Protein AF-A0A7S1E0J6-F1 (afdb_monomer_lite)

Radius of gyration: 17.07 Å; chains: 1; bounding box: 38×32×56 Å

Secondary structure (DSSP, 8-state):
---------TTTT---EEEEEEEEEEPTTSPEEEEEEEEEEEE-SSS---S--TT-----------------SSHHHHHHHHHHHHHHHHHHHTSTTGGGGGG-HHHH-TTSPP--SS-S-S--

Organism: NCBI:txid33649

Sequence (124 aa):
IEDSLNDEKKGRNVVHKAVVNVGYSPTFEGKENKEKIVEAHLIVENGDIEGDFYGETMRLALCGFLRPEKRFPSFPDLIAAITNDVANAKKFLDSVPYSNFSKDDFLQNPTEQWVGSSGGDDGA

Foldseek 3Di:
DPDDPDPPQPPPLADFQWDKDWAWPQDPPRDTHPDIDIDIDTDDDDDDGHDDQPLHDDDDDPQDDDDDDDDDPDPVRVVVVVVVSVVVSVVVCVDPPNVCVSVDCSSNPPPPDDPDPDDGPPDD

Structure (mmCIF, N/CA/C/O backbone):
data_AF-A0A7S1E0J6-F1
#
_entry.id   AF-A0A7S1E0J6-F1
#
loop_
_atom_site.group_PDB
_atom_site.id
_atom_site.type_symbol
_atom_site.label_atom_id
_atom_site.label_alt_id
_atom_site.label_comp_id
_atom_site.label_asym_id
_atom_site.label_entity_id
_atom_site.label_seq_id
_atom_site.pdbx_PDB_ins_code
_atom_site.Cartn_x
_atom_site.Cartn_y
_atom_site.Cartn_z
_atom_site.occupancy
_atom_site.B_iso_or_equiv
_atom_site.auth_seq_id
_atom_site.auth_comp_id
_atom_site.auth_asym_id
_atom_site.auth_atom_id
_atom_site.pdbx_PDB_model_num
ATOM 1 N N . ILE A 1 1 ? -1.400 14.446 -34.541 1.00 44.44 1 ILE A N 1
ATOM 2 C CA . ILE A 1 1 ? -0.226 15.008 -33.841 1.00 44.44 1 ILE A CA 1
ATOM 3 C C . ILE A 1 1 ? 0.013 14.047 -32.696 1.00 44.44 1 ILE A C 1
ATOM 5 O O . ILE A 1 1 ? -0.565 14.197 -31.631 1.00 44.44 1 ILE A O 1
ATOM 9 N N . GLU A 1 2 ? 0.666 12.938 -33.033 1.00 40.34 2 GLU A N 1
ATOM 10 C CA . GLU A 1 2 ? 1.151 11.946 -32.079 1.00 40.34 2 GLU A CA 1
ATOM 11 C C . GLU A 1 2 ? 2.447 12.523 -31.526 1.00 40.34 2 GLU A C 1
ATOM 13 O O . GLU A 1 2 ? 3.452 12.521 -32.228 1.00 40.34 2 GLU A O 1
ATOM 18 N N . ASP A 1 3 ? 2.387 13.132 -30.346 1.00 43.31 3 ASP A N 1
ATOM 19 C CA . ASP A 1 3 ? 3.586 13.578 -29.639 1.00 43.31 3 ASP A CA 1
ATOM 20 C C . ASP A 1 3 ? 3.245 13.812 -28.160 1.00 43.31 3 ASP A C 1
ATOM 22 O O . ASP A 1 3 ? 2.893 14.914 -27.749 1.00 43.31 3 ASP A O 1
ATOM 26 N N . SER A 1 4 ? 3.259 12.740 -27.363 1.00 41.34 4 SER A N 1
ATOM 27 C CA . SER A 1 4 ? 3.393 12.835 -25.897 1.00 41.34 4 SER A CA 1
ATOM 28 C C . SER A 1 4 ? 3.806 11.498 -25.260 1.00 41.34 4 SER A C 1
ATOM 30 O O . SER A 1 4 ? 3.405 11.189 -24.137 1.00 41.34 4 SER A O 1
ATOM 32 N N . LEU A 1 5 ? 4.544 10.654 -25.989 1.00 46.22 5 LEU A N 1
ATOM 33 C CA . LEU A 1 5 ? 5.038 9.388 -25.449 1.00 46.22 5 LEU A CA 1
ATOM 34 C C . LEU A 1 5 ? 6.300 9.668 -24.624 1.00 46.22 5 LEU A C 1
ATOM 36 O O . LEU A 1 5 ? 7.294 10.151 -25.158 1.00 46.22 5 LEU A O 1
ATOM 40 N N . ASN A 1 6 ? 6.221 9.317 -23.340 1.00 50.03 6 ASN A N 1
ATOM 41 C CA . ASN A 1 6 ? 7.286 9.289 -22.336 1.00 50.03 6 ASN A CA 1
ATOM 42 C C . ASN A 1 6 ? 7.765 10.636 -21.773 1.00 50.03 6 ASN A C 1
ATOM 44 O O . ASN A 1 6 ? 8.935 10.993 -21.878 1.00 50.03 6 ASN A O 1
ATOM 48 N N . ASP A 1 7 ? 6.894 11.291 -21.004 1.00 52.88 7 ASP A N 1
ATOM 49 C CA . ASP A 1 7 ? 7.367 11.891 -19.752 1.00 52.88 7 ASP A CA 1
ATOM 50 C C . ASP A 1 7 ? 7.556 10.728 -18.758 1.00 52.88 7 ASP A C 1
ATOM 52 O O . ASP A 1 7 ? 6.607 10.281 -18.107 1.00 52.88 7 ASP A O 1
ATOM 56 N N . GLU A 1 8 ? 8.752 10.127 -18.725 1.00 70.44 8 GLU A N 1
ATOM 57 C CA . GLU A 1 8 ? 9.093 9.060 -17.770 1.00 70.44 8 GLU A CA 1
ATOM 58 C C . GLU A 1 8 ? 9.211 9.648 -16.358 1.00 70.44 8 GLU A C 1
ATOM 60 O O . GLU A 1 8 ? 10.302 9.792 -15.805 1.00 70.44 8 GLU A O 1
ATOM 65 N N . LYS A 1 9 ? 8.066 9.997 -15.760 1.00 83.44 9 LYS A N 1
ATOM 66 C CA . LYS A 1 9 ? 8.002 10.423 -14.363 1.00 83.44 9 LYS A CA 1
ATOM 67 C C . LYS A 1 9 ? 8.563 9.317 -13.484 1.00 83.44 9 LYS A C 1
ATOM 69 O O . LYS A 1 9 ? 8.095 8.169 -13.519 1.00 83.44 9 LYS A O 1
ATOM 74 N N . LYS A 1 10 ? 9.546 9.658 -12.654 1.00 87.81 10 LYS A N 1
ATOM 75 C CA . LYS A 1 10 ? 10.238 8.673 -11.817 1.00 87.81 10 LYS A CA 1
ATOM 76 C C . LYS A 1 10 ? 9.242 7.899 -10.944 1.00 87.81 10 LYS A C 1
ATOM 78 O O . LYS A 1 10 ? 8.396 8.473 -10.257 1.00 87.81 10 LYS A O 1
ATOM 83 N N . GLY A 1 11 ? 9.364 6.573 -10.958 1.00 87.69 11 GLY A N 1
ATOM 84 C CA . GLY A 1 11 ? 8.564 5.673 -10.126 1.00 87.69 11 GLY A CA 1
ATOM 85 C C . GLY A 1 11 ? 7.187 5.299 -10.689 1.00 87.69 11 GLY A C 1
ATOM 86 O O . GLY A 1 11 ? 6.492 4.524 -10.030 1.00 87.69 11 GLY A O 1
ATOM 87 N N . ARG A 1 12 ? 6.796 5.785 -11.879 1.00 88.56 12 ARG A N 1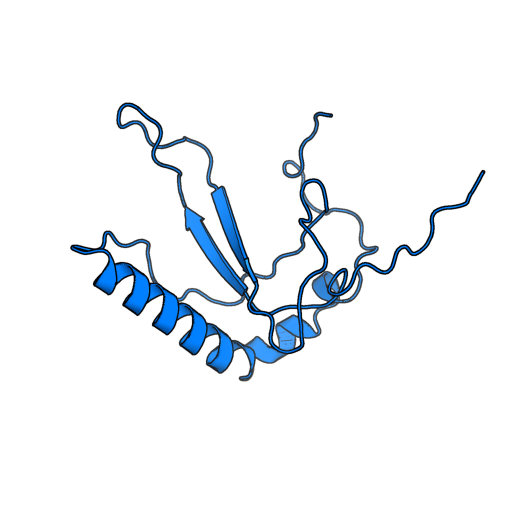
ATOM 88 C CA . ARG A 1 12 ? 5.599 5.314 -12.606 1.00 88.56 12 ARG A CA 1
ATOM 89 C C . ARG A 1 12 ? 5.857 3.996 -13.327 1.00 88.56 12 ARG A C 1
ATOM 91 O O . ARG A 1 12 ? 6.978 3.738 -13.746 1.00 88.56 12 ARG A O 1
ATOM 98 N N . ASN A 1 13 ? 4.813 3.175 -13.474 1.00 88.06 13 ASN A N 1
ATOM 99 C CA . ASN A 1 13 ? 4.880 1.851 -14.114 1.00 88.06 13 ASN A CA 1
ATOM 100 C C . ASN A 1 13 ? 5.977 0.930 -13.538 1.00 88.06 13 ASN A C 1
ATOM 102 O O . ASN A 1 13 ? 6.481 0.042 -14.218 1.00 88.06 13 ASN A O 1
ATOM 106 N N . VAL A 1 14 ? 6.336 1.140 -12.269 1.00 89.75 14 VAL A N 1
ATOM 107 C CA . VAL A 1 14 ? 7.228 0.278 -11.492 1.00 89.75 14 VAL A CA 1
ATOM 108 C C . VAL A 1 14 ? 6.398 -0.388 -10.404 1.00 89.75 14 VAL A C 1
ATOM 110 O O . VAL A 1 14 ? 5.571 0.259 -9.760 1.00 89.75 14 VAL A O 1
ATOM 113 N N . VAL A 1 15 ? 6.618 -1.683 -10.182 1.00 92.38 15 VAL A N 1
ATOM 114 C CA . VAL A 1 15 ? 5.940 -2.415 -9.110 1.00 92.38 15 VAL A CA 1
ATOM 115 C C . VAL A 1 15 ? 6.526 -2.007 -7.759 1.00 92.38 15 VAL A C 1
ATOM 117 O O . VAL A 1 15 ? 7.705 -2.232 -7.489 1.00 92.38 15 VAL A O 1
ATOM 120 N N . HIS A 1 16 ? 5.679 -1.450 -6.894 1.00 94.50 16 HIS A N 1
ATOM 121 C CA . HIS A 1 16 ? 6.018 -1.110 -5.512 1.00 94.50 16 HIS A CA 1
ATOM 122 C C . HIS A 1 16 ? 5.284 -2.032 -4.541 1.00 94.50 16 HIS A C 1
ATOM 124 O O . HIS A 1 16 ? 4.149 -2.444 -4.784 1.00 94.50 16 HIS A O 1
ATOM 130 N N . LYS A 1 17 ? 5.911 -2.324 -3.399 1.00 96.19 17 LYS A N 1
ATOM 131 C CA . LYS A 1 17 ? 5.205 -2.926 -2.261 1.00 96.19 17 LYS A CA 1
ATOM 132 C C . LYS A 1 17 ? 4.237 -1.890 -1.687 1.00 96.19 17 LYS A C 1
ATOM 134 O O . LYS A 1 17 ? 4.515 -0.695 -1.736 1.00 96.19 17 LYS A O 1
ATOM 139 N N . ALA A 1 18 ? 3.136 -2.331 -1.094 1.00 96.69 18 ALA A N 1
ATOM 140 C CA . ALA A 1 18 ? 2.179 -1.431 -0.461 1.00 96.69 18 ALA A CA 1
ATOM 141 C C . ALA A 1 18 ? 1.529 -2.076 0.762 1.00 96.69 18 ALA A C 1
ATOM 143 O O . ALA A 1 18 ? 1.409 -3.300 0.846 1.00 96.69 18 ALA A O 1
ATOM 144 N N . VAL A 1 19 ? 1.068 -1.236 1.686 1.00 97.50 19 VAL A N 1
ATOM 145 C CA . VAL A 1 19 ? -0.003 -1.598 2.622 1.00 97.50 19 VAL A CA 1
ATOM 146 C C . VAL A 1 19 ? -1.279 -0.906 2.172 1.00 97.50 19 VAL A C 1
ATOM 148 O O . VAL A 1 19 ? -1.235 0.238 1.724 1.00 97.50 19 VAL A O 1
ATOM 151 N N . VAL A 1 20 ? -2.407 -1.605 2.259 1.00 96.62 20 VAL A N 1
ATOM 152 C CA . VAL A 1 20 ? -3.688 -1.109 1.752 1.00 96.62 20 VAL A CA 1
ATOM 153 C C . VAL A 1 20 ? -4.732 -1.193 2.853 1.00 96.62 20 VAL A C 1
ATOM 155 O O . VAL A 1 20 ? -4.936 -2.259 3.437 1.00 96.62 20 VAL A O 1
ATOM 158 N N . ASN A 1 21 ? -5.386 -0.070 3.127 1.00 94.19 21 ASN A N 1
ATOM 159 C CA . ASN A 1 21 ? -6.593 -0.024 3.935 1.00 94.19 21 ASN A CA 1
ATOM 160 C C . ASN A 1 21 ? -7.806 -0.240 3.021 1.00 94.19 21 ASN A C 1
ATOM 162 O O . ASN A 1 21 ? -7.912 0.398 1.975 1.00 94.19 21 ASN A O 1
ATOM 166 N N . VAL A 1 22 ? -8.705 -1.150 3.397 1.00 92.00 22 VAL A N 1
ATOM 167 C CA . VAL A 1 22 ? -9.940 -1.435 2.650 1.00 92.00 22 VAL A CA 1
ATOM 168 C C . VAL A 1 22 ? -11.102 -1.346 3.621 1.00 92.00 22 VAL A C 1
ATOM 170 O O . VAL A 1 22 ? -11.304 -2.260 4.422 1.00 92.00 22 VAL A O 1
ATOM 173 N N . GLY A 1 23 ? -11.856 -0.256 3.527 1.00 87.56 23 GLY A N 1
ATOM 174 C CA . GLY A 1 23 ? -12.738 0.174 4.603 1.00 87.56 23 GLY A CA 1
ATOM 175 C C . GLY A 1 23 ? -13.881 1.064 4.169 1.00 87.56 23 GLY A C 1
ATOM 176 O O . GLY A 1 23 ? -14.084 1.295 2.983 1.00 87.56 23 GLY A O 1
ATOM 177 N N . TYR A 1 24 ? -14.619 1.589 5.138 1.00 81.62 24 TYR A N 1
ATOM 178 C CA . TYR A 1 24 ? -15.618 2.632 4.918 1.00 81.62 24 TYR A CA 1
ATOM 179 C C . TYR A 1 24 ? -15.115 3.935 5.536 1.00 81.62 24 TYR A C 1
ATOM 181 O O . TYR A 1 24 ? -14.689 3.944 6.691 1.00 81.62 24 TYR A O 1
ATOM 189 N N . SER A 1 25 ? -15.172 5.050 4.799 1.00 71.25 25 SER A N 1
ATOM 190 C CA . SER A 1 25 ? -14.890 6.346 5.429 1.00 71.25 25 SER A CA 1
ATOM 191 C C . SER A 1 25 ? -16.028 6.704 6.387 1.00 71.25 25 SER A C 1
ATOM 193 O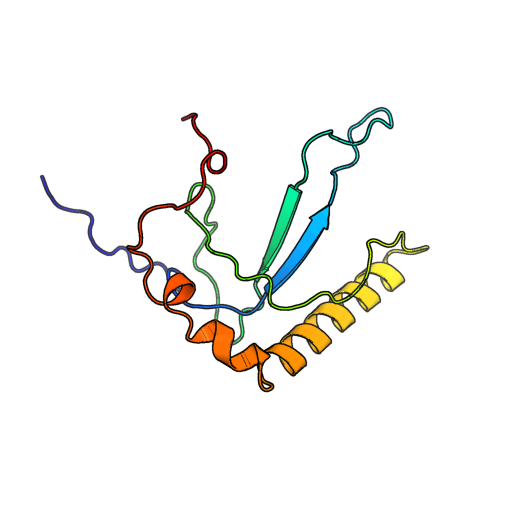 O . SER A 1 25 ? -17.203 6.600 6.011 1.00 71.25 25 SER A O 1
ATOM 195 N N . PRO A 1 26 ? -15.723 7.143 7.617 1.00 64.38 26 PRO A N 1
ATOM 196 C CA . PRO A 1 26 ? -16.730 7.743 8.473 1.00 64.38 26 PRO A CA 1
ATOM 197 C C . PRO A 1 26 ? -17.225 9.039 7.814 1.00 64.38 26 PRO A C 1
ATOM 199 O O . PRO A 1 26 ? -16.444 9.975 7.637 1.00 64.38 26 PRO A O 1
ATOM 202 N N . THR A 1 27 ? -18.512 9.141 7.457 1.00 57.88 27 THR A N 1
ATOM 203 C CA . THR A 1 27 ? -19.044 10.444 7.037 1.00 57.88 27 THR A CA 1
ATOM 204 C C . THR A 1 27 ? -19.253 11.327 8.258 1.00 57.88 27 THR A C 1
ATOM 206 O O . THR A 1 27 ? -19.538 10.862 9.370 1.00 57.88 27 THR A O 1
ATOM 209 N N . PHE A 1 28 ? -19.162 12.640 8.039 1.00 52.72 28 PHE A N 1
ATOM 210 C CA . PHE A 1 28 ? -19.712 13.610 8.978 1.00 52.72 28 PHE A CA 1
ATOM 211 C C . PHE A 1 28 ? -21.168 13.217 9.308 1.00 52.72 28 PHE A C 1
ATOM 213 O O . PHE A 1 28 ? -21.896 12.737 8.440 1.00 52.72 28 PHE A O 1
ATOM 220 N N . GLU A 1 29 ? -21.553 13.372 10.578 1.00 57.81 29 GLU A N 1
ATOM 221 C CA . GLU A 1 29 ? -22.853 12.983 11.170 1.00 57.81 29 GLU A CA 1
ATOM 222 C C . GLU A 1 29 ? -23.052 11.502 11.552 1.00 57.81 29 GLU A C 1
ATOM 224 O O . GLU A 1 29 ? -24.168 11.093 11.877 1.00 57.81 29 GLU A O 1
ATOM 229 N N . GLY A 1 30 ? -21.992 10.689 11.601 1.00 58.28 30 GLY A N 1
ATOM 230 C CA . GLY A 1 30 ? -22.070 9.343 12.193 1.00 58.28 30 GLY A CA 1
ATOM 231 C C . GLY A 1 30 ? -22.785 8.306 11.324 1.00 58.28 30 GLY A C 1
ATOM 232 O O . GLY A 1 30 ? -23.171 7.245 11.815 1.00 58.28 30 GLY A O 1
ATOM 233 N N . LYS A 1 31 ? -22.946 8.599 10.032 1.00 58.34 31 LYS A N 1
ATOM 234 C CA . LYS A 1 31 ? -23.250 7.597 9.012 1.00 58.34 31 LYS A CA 1
ATOM 235 C C . LYS A 1 31 ? -21.914 7.144 8.427 1.00 58.34 31 LYS A C 1
ATOM 237 O O . LYS A 1 31 ? -21.039 7.955 8.162 1.00 58.34 31 LYS A O 1
ATOM 242 N N . GLU A 1 32 ? -21.692 5.848 8.290 1.00 62.69 32 GLU A N 1
ATOM 243 C CA . GLU A 1 32 ? -20.551 5.389 7.494 1.00 62.69 32 GLU A CA 1
ATOM 244 C C . GLU A 1 32 ? -20.888 5.608 6.019 1.00 62.69 32 GLU A C 1
ATOM 246 O O . GLU A 1 32 ? -22.055 5.485 5.619 1.00 62.69 32 GLU A O 1
ATOM 251 N N . ASN A 1 33 ? -19.891 5.981 5.212 1.00 65.50 33 ASN A N 1
ATOM 252 C CA . ASN A 1 33 ? -20.092 6.070 3.774 1.00 65.50 33 ASN A CA 1
ATOM 253 C C . ASN A 1 33 ? -20.528 4.679 3.302 1.00 65.50 33 ASN A C 1
ATOM 255 O O . AS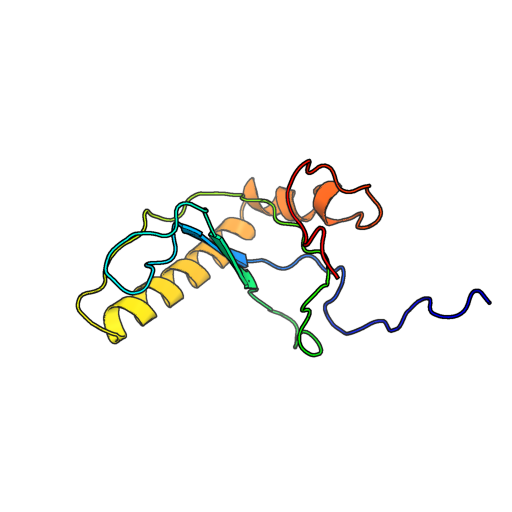N A 1 33 ? -19.991 3.675 3.762 1.00 65.50 33 ASN A O 1
ATOM 259 N N . LYS A 1 34 ? -21.526 4.592 2.420 1.00 67.75 34 LYS A N 1
ATOM 260 C CA . LYS A 1 34 ? -21.981 3.286 1.914 1.00 67.75 34 LYS A CA 1
ATOM 261 C C . LYS A 1 34 ? -20.967 2.662 0.959 1.00 67.75 34 LYS A C 1
ATOM 263 O O . LYS A 1 34 ? -21.044 1.466 0.682 1.00 67.75 34 LYS A O 1
ATOM 268 N N . GLU A 1 35 ? -20.044 3.471 0.456 1.00 77.81 35 GLU A N 1
ATOM 269 C CA . GLU A 1 35 ? -19.020 3.064 -0.489 1.00 77.81 35 GLU A CA 1
ATOM 270 C C . GLU A 1 35 ? -17.742 2.666 0.241 1.00 77.81 35 GLU A C 1
ATOM 272 O O . GLU A 1 35 ? -17.255 3.372 1.130 1.00 77.81 35 GLU A O 1
ATOM 277 N N . LYS A 1 36 ? -17.211 1.502 -0.143 1.00 81.75 36 LYS A N 1
ATOM 278 C CA . LYS A 1 36 ? -15.904 1.053 0.320 1.00 81.75 36 LYS A CA 1
ATOM 279 C C . LYS A 1 36 ? -14.823 1.876 -0.360 1.00 81.75 36 LYS A C 1
ATOM 281 O O . LYS A 1 36 ? -14.877 2.094 -1.565 1.00 81.75 36 LYS A O 1
ATOM 286 N N . ILE A 1 37 ? -13.817 2.247 0.409 1.00 86.94 37 ILE A N 1
ATOM 287 C CA . ILE A 1 37 ? -12.643 2.974 -0.045 1.00 86.94 37 ILE A CA 1
ATOM 288 C C . ILE A 1 37 ? -11.444 2.040 0.050 1.00 86.94 37 ILE A C 1
ATOM 290 O O . ILE A 1 37 ? -11.322 1.241 0.984 1.00 86.94 37 ILE A O 1
ATOM 294 N N . VAL A 1 38 ? -10.574 2.143 -0.947 1.00 91.31 38 VAL A N 1
ATOM 295 C CA . VAL A 1 38 ? -9.285 1.462 -1.005 1.00 91.31 38 VAL A CA 1
ATOM 296 C C . VAL A 1 38 ? -8.207 2.536 -0.957 1.00 91.31 38 VAL A C 1
ATOM 298 O O . VAL A 1 38 ? -8.095 3.340 -1.877 1.00 91.31 38 VAL A O 1
ATOM 301 N N . GLU A 1 39 ? -7.418 2.554 0.113 1.00 92.81 39 GLU A N 1
ATOM 302 C CA . GLU A 1 39 ? -6.341 3.526 0.312 1.00 92.81 39 GLU A CA 1
ATOM 303 C C . GLU A 1 39 ? -5.008 2.784 0.372 1.00 92.81 39 GLU A C 1
ATOM 305 O O . GLU A 1 39 ? -4.758 2.009 1.297 1.00 92.81 39 GLU A O 1
ATOM 310 N N . ALA A 1 40 ? -4.145 2.998 -0.620 1.00 94.88 40 ALA A N 1
ATOM 311 C CA . ALA A 1 40 ? -2.840 2.355 -0.692 1.00 94.88 40 ALA A CA 1
ATOM 312 C C . ALA A 1 40 ? -1.728 3.309 -0.239 1.00 94.88 40 ALA A C 1
ATOM 314 O O . ALA A 1 40 ? -1.594 4.419 -0.749 1.00 94.88 40 ALA A O 1
ATOM 315 N N . HIS A 1 41 ? -0.884 2.846 0.680 1.00 94.81 41 HIS A N 1
ATOM 316 C CA . HIS A 1 41 ? 0.374 3.493 1.031 1.00 94.81 41 HIS A CA 1
ATOM 317 C C . HIS A 1 41 ? 1.528 2.728 0.378 1.00 94.81 41 HIS A C 1
ATOM 319 O O . HIS A 1 41 ? 1.844 1.600 0.776 1.00 94.81 41 HIS A O 1
ATOM 325 N N . LEU A 1 42 ? 2.137 3.340 -0.641 1.00 94.69 42 LEU A N 1
ATOM 326 C CA . LEU A 1 42 ? 3.262 2.767 -1.374 1.00 94.69 42 LEU A CA 1
ATOM 327 C C . LEU A 1 42 ? 4.536 2.812 -0.525 1.00 94.69 42 LEU A C 1
ATOM 329 O O . LEU A 1 42 ? 4.898 3.835 0.051 1.00 94.69 42 LEU A O 1
ATOM 333 N N . ILE A 1 43 ? 5.231 1.684 -0.478 1.00 94.25 43 ILE A N 1
ATOM 334 C CA . ILE A 1 43 ? 6.483 1.501 0.242 1.00 94.25 43 ILE A CA 1
ATOM 335 C C . ILE A 1 43 ? 7.620 1.621 -0.773 1.00 94.25 43 ILE A C 1
ATOM 337 O O . ILE A 1 43 ? 7.957 0.656 -1.461 1.00 94.25 43 ILE A O 1
ATOM 341 N N . VAL A 1 44 ? 8.216 2.808 -0.863 1.00 88.19 44 VAL A N 1
ATOM 342 C CA . VAL A 1 44 ? 9.245 3.103 -1.866 1.00 88.19 44 VAL A CA 1
ATOM 343 C C . VAL A 1 44 ? 10.637 2.857 -1.279 1.00 88.19 44 VAL A C 1
ATOM 345 O O . VAL A 1 44 ? 11.028 3.487 -0.299 1.00 88.19 44 VAL A O 1
ATOM 348 N N . GLU A 1 45 ? 11.377 1.894 -1.837 1.00 73.12 45 GLU A N 1
ATOM 349 C CA . GLU A 1 45 ? 12.691 1.480 -1.307 1.00 73.12 45 GLU A CA 1
ATOM 350 C C . GLU A 1 45 ? 13.881 2.150 -2.025 1.00 73.12 45 GLU A C 1
ATOM 352 O O . GLU A 1 45 ? 14.948 2.254 -1.429 1.00 73.12 45 GLU A O 1
ATOM 357 N N . ASN A 1 46 ? 13.706 2.659 -3.257 1.00 65.12 46 ASN A N 1
ATOM 358 C CA . ASN A 1 46 ? 14.809 3.115 -4.127 1.00 65.12 46 ASN A CA 1
ATOM 359 C C . ASN A 1 46 ? 14.624 4.526 -4.733 1.00 65.12 46 ASN A C 1
ATOM 361 O O . ASN A 1 46 ? 15.027 4.792 -5.868 1.00 65.12 46 ASN A O 1
ATOM 365 N N . GLY A 1 47 ? 14.038 5.456 -3.977 1.00 69.50 47 GLY A N 1
ATOM 366 C CA . GLY A 1 47 ? 13.926 6.874 -4.342 1.00 69.50 47 GLY A CA 1
ATOM 367 C C . GLY A 1 47 ? 12.519 7.427 -4.148 1.00 69.50 47 GLY A C 1
ATOM 368 O O . GLY A 1 47 ? 11.707 6.808 -3.476 1.00 69.50 47 GLY A O 1
ATOM 369 N N . ASP A 1 48 ? 12.248 8.582 -4.753 1.00 80.69 48 ASP A N 1
ATOM 370 C CA . ASP A 1 48 ? 10.935 9.228 -4.708 1.00 80.69 48 ASP A CA 1
ATOM 371 C C . ASP A 1 48 ? 10.085 8.888 -5.934 1.00 80.69 48 ASP A C 1
ATOM 373 O O . ASP A 1 48 ? 10.604 8.681 -7.038 1.00 80.69 48 ASP A O 1
ATOM 377 N N . ILE A 1 49 ? 8.773 8.867 -5.717 1.00 88.81 49 ILE A N 1
ATOM 378 C CA . ILE A 1 49 ? 7.766 8.933 -6.771 1.00 88.81 49 ILE A CA 1
ATOM 379 C C . ILE A 1 49 ? 7.641 10.407 -7.158 1.00 88.81 49 ILE A C 1
ATOM 381 O O . ILE A 1 49 ? 7.403 11.257 -6.301 1.00 88.81 49 ILE A O 1
ATOM 385 N N . GLU A 1 50 ? 7.856 10.723 -8.432 1.00 91.00 50 GLU A N 1
ATOM 386 C CA . GLU A 1 50 ? 7.835 12.107 -8.897 1.00 91.00 50 GLU A CA 1
ATOM 387 C C . GLU A 1 50 ? 6.411 12.663 -8.902 1.00 91.00 50 GLU A C 1
ATOM 389 O O . GLU A 1 50 ? 5.555 12.185 -9.655 1.00 91.00 50 GLU A O 1
ATOM 394 N N . GLY A 1 51 ? 6.186 13.679 -8.065 1.00 90.06 51 GLY A N 1
ATOM 395 C CA . GLY A 1 51 ? 4.916 14.386 -7.936 1.00 90.06 51 GLY A CA 1
ATOM 396 C C . GLY A 1 51 ? 3.733 13.499 -7.544 1.00 90.06 51 GLY A C 1
ATOM 397 O O . GLY A 1 51 ? 3.830 12.276 -7.419 1.00 90.06 51 GLY A O 1
ATOM 398 N N . ASP A 1 52 ? 2.578 14.135 -7.393 1.00 91.19 52 ASP A N 1
ATOM 399 C CA . ASP A 1 52 ? 1.328 13.413 -7.189 1.00 91.19 52 ASP A CA 1
ATOM 400 C C . ASP A 1 52 ? 0.871 12.721 -8.488 1.00 91.19 52 ASP A C 1
ATOM 402 O O . ASP A 1 52 ? 1.207 13.143 -9.598 1.00 91.19 52 ASP A O 1
ATOM 406 N N . PHE A 1 53 ? 0.087 11.652 -8.344 1.00 90.50 53 PHE A N 1
ATOM 407 C CA . PHE A 1 53 ? -0.462 10.832 -9.438 1.00 90.50 53 PHE A CA 1
ATOM 408 C C . PHE A 1 53 ? -1.996 10.813 -9.439 1.00 90.50 53 PHE A C 1
ATOM 410 O O . PHE A 1 53 ? -2.624 9.808 -9.771 1.00 90.50 53 PHE A O 1
ATOM 417 N N . TYR A 1 54 ? -2.628 11.917 -9.038 1.00 89.31 54 TYR A N 1
ATOM 418 C CA . TYR A 1 54 ? -4.082 12.047 -9.140 1.00 89.31 54 TYR A CA 1
ATOM 419 C C . TYR A 1 54 ? -4.543 11.904 -10.597 1.00 89.31 54 TYR A C 1
ATOM 421 O O . TYR A 1 54 ? -3.923 12.453 -11.506 1.00 89.31 54 TYR A O 1
ATOM 429 N N . GLY A 1 55 ? -5.630 11.158 -10.807 1.00 87.75 55 GLY A N 1
ATOM 430 C CA . GLY A 1 55 ? -6.159 10.838 -12.137 1.00 87.75 55 GLY A CA 1
ATOM 431 C C . GLY A 1 55 ? -5.371 9.765 -12.899 1.00 87.75 55 GLY A C 1
ATOM 432 O O . GLY A 1 55 ? -5.816 9.328 -13.958 1.00 87.75 55 GLY A O 1
ATOM 433 N N . GLU A 1 56 ? -4.230 9.300 -12.381 1.00 88.88 56 GLU A N 1
ATOM 434 C CA . GLU A 1 56 ? -3.481 8.202 -12.993 1.00 88.88 56 GLU A CA 1
ATOM 435 C C . GLU A 1 56 ? -4.046 6.840 -12.551 1.00 88.88 56 GLU A C 1
ATOM 437 O O . GLU A 1 56 ? -4.471 6.648 -11.411 1.00 88.88 56 GLU A O 1
ATOM 442 N N . THR A 1 57 ? -4.037 5.859 -13.457 1.00 87.81 57 THR A N 1
ATOM 443 C CA . THR A 1 57 ? -4.509 4.502 -13.144 1.00 87.81 57 THR A CA 1
ATOM 444 C C . THR A 1 57 ? -3.495 3.757 -12.279 1.00 87.81 57 THR A C 1
ATOM 446 O O . THR A 1 57 ? -2.329 3.621 -12.649 1.00 87.81 57 THR A O 1
ATOM 449 N N . MET A 1 58 ? -3.959 3.190 -11.165 1.00 89.56 58 MET A N 1
ATOM 450 C CA . MET A 1 58 ? -3.174 2.307 -10.301 1.00 89.56 58 MET A CA 1
ATOM 451 C C . MET A 1 58 ? -3.702 0.873 -10.376 1.00 89.56 58 MET A C 1
ATOM 453 O O . MET A 1 58 ? -4.905 0.636 -10.277 1.00 89.56 58 MET A O 1
ATOM 457 N N . ARG A 1 59 ? -2.791 -0.097 -10.494 1.00 91.44 59 ARG A N 1
ATOM 458 C CA . ARG A 1 59 ? -3.093 -1.527 -10.340 1.00 91.44 59 ARG A CA 1
ATOM 459 C C . ARG A 1 59 ? -2.625 -2.009 -8.970 1.00 91.44 59 ARG A C 1
ATOM 461 O O . ARG A 1 59 ? -1.522 -1.676 -8.543 1.00 91.44 59 ARG A O 1
ATOM 468 N N . LEU A 1 60 ? -3.455 -2.800 -8.291 1.00 93.19 60 LEU A N 1
ATOM 469 C CA . LEU A 1 60 ? -3.164 -3.361 -6.970 1.00 93.19 60 LEU A CA 1
ATOM 470 C C . LEU A 1 60 ? -3.421 -4.867 -6.964 1.00 93.19 60 LEU A C 1
ATOM 472 O O . LEU A 1 60 ? -4.507 -5.312 -7.328 1.00 93.19 60 LEU A O 1
ATOM 476 N N . ALA A 1 61 ? -2.449 -5.639 -6.478 1.00 94.44 61 ALA A N 1
ATOM 477 C CA . ALA A 1 61 ? -2.643 -7.036 -6.108 1.00 94.44 61 ALA A CA 1
ATOM 478 C C . ALA A 1 61 ? -2.720 -7.139 -4.577 1.00 94.44 61 ALA A C 1
ATOM 480 O O . ALA A 1 61 ? -1.763 -6.818 -3.871 1.00 94.44 61 ALA A O 1
ATOM 481 N N . LEU A 1 62 ? -3.867 -7.570 -4.045 1.00 95.06 62 LEU A N 1
ATOM 482 C CA . LEU A 1 62 ? -4.043 -7.781 -2.606 1.00 95.06 62 LEU A CA 1
ATOM 483 C C . LEU A 1 62 ? -3.503 -9.162 -2.218 1.00 95.06 62 LEU A C 1
ATOM 485 O O . LEU A 1 62 ? -4.215 -10.162 -2.251 1.00 95.06 62 LEU A O 1
ATOM 489 N N . CYS A 1 63 ? -2.220 -9.208 -1.864 1.00 95.19 63 CYS A N 1
ATOM 490 C CA . CYS A 1 63 ? -1.482 -10.460 -1.676 1.00 95.19 63 CYS A CA 1
ATOM 491 C C . CYS A 1 63 ? -1.770 -11.175 -0.346 1.00 95.19 63 CYS A C 1
ATOM 493 O O . CYS A 1 63 ? -1.474 -12.360 -0.213 1.00 95.19 63 CYS A O 1
ATOM 495 N N . GLY A 1 64 ? -2.297 -10.474 0.661 1.00 94.62 64 GLY A N 1
ATOM 496 C CA . GLY A 1 64 ? -2.532 -11.041 1.986 1.00 94.62 64 GLY A CA 1
ATOM 497 C C . GLY A 1 64 ? -3.234 -10.077 2.938 1.00 94.62 64 GLY A C 1
ATOM 498 O O . GLY A 1 64 ? -3.248 -8.867 2.730 1.00 94.62 64 GLY A O 1
ATOM 499 N N . PHE A 1 65 ? -3.818 -10.632 3.999 1.00 95.94 65 PHE A N 1
ATOM 500 C CA . PHE A 1 65 ? -4.534 -9.885 5.030 1.00 95.94 65 PHE A CA 1
ATOM 501 C C . PHE A 1 65 ? -3.685 -9.780 6.300 1.00 95.94 65 PHE A C 1
ATOM 503 O O . PHE A 1 65 ? -3.310 -10.802 6.874 1.00 95.94 65 PHE A O 1
ATOM 510 N N . LEU A 1 66 ? -3.390 -8.553 6.743 1.00 95.25 66 LEU A N 1
ATOM 511 C CA . LEU A 1 66 ? -2.591 -8.318 7.953 1.00 95.25 66 LEU A CA 1
ATOM 512 C C . LEU A 1 66 ? -3.443 -8.358 9.226 1.00 95.25 66 LEU A C 1
ATOM 514 O O . LEU A 1 66 ? -3.104 -9.057 10.179 1.00 95.25 66 LEU A O 1
ATOM 518 N N . ARG A 1 67 ? -4.535 -7.586 9.261 1.00 95.00 67 ARG A N 1
ATOM 519 C CA . ARG A 1 67 ? -5.411 -7.443 10.432 1.00 95.00 67 ARG A CA 1
ATOM 520 C C . ARG A 1 67 ? -6.730 -6.760 10.061 1.00 95.00 67 ARG A C 1
ATOM 522 O O . ARG A 1 67 ? -6.766 -6.030 9.072 1.00 95.00 67 ARG A O 1
ATOM 529 N N . PRO A 1 68 ? -7.789 -6.919 10.873 1.00 93.81 68 PRO A N 1
ATOM 530 C CA . PRO A 1 68 ? -8.980 -6.088 10.748 1.00 93.81 68 PRO A CA 1
ATOM 531 C C . PRO A 1 68 ? -8.686 -4.620 11.090 1.00 93.81 68 PRO A C 1
ATOM 533 O O . PRO A 1 68 ? -7.686 -4.288 11.748 1.00 93.81 68 PRO A O 1
ATOM 536 N N . GLU A 1 69 ? -9.599 -3.740 10.681 1.00 88.94 69 GLU A N 1
ATOM 537 C CA . GLU A 1 69 ? -9.622 -2.359 11.152 1.00 88.94 69 GLU A CA 1
ATOM 538 C C . GLU A 1 69 ? -9.744 -2.303 12.674 1.00 88.94 69 GLU A C 1
ATOM 540 O O . GLU A 1 69 ? -10.435 -3.103 13.312 1.00 88.94 69 GLU A O 1
ATOM 545 N N . LYS A 1 70 ? -9.036 -1.348 13.274 1.00 88.31 70 LYS A N 1
ATOM 546 C CA . LYS A 1 70 ? -8.965 -1.198 14.721 1.00 88.31 70 LYS A CA 1
ATOM 547 C C . LYS A 1 70 ? -8.941 0.278 15.075 1.00 88.31 70 LYS A C 1
ATOM 549 O O . LYS A 1 70 ? -8.190 1.050 14.489 1.00 88.31 70 LYS A O 1
ATOM 554 N N . ARG A 1 71 ? -9.722 0.647 16.091 1.00 89.00 71 ARG A N 1
ATOM 555 C CA . ARG A 1 71 ? -9.591 1.948 16.750 1.00 89.00 71 ARG A CA 1
ATOM 556 C C . ARG A 1 71 ? -8.402 1.910 17.702 1.00 89.00 71 ARG A C 1
ATOM 558 O O . ARG A 1 71 ? -8.277 0.983 18.505 1.00 89.00 71 ARG A O 1
ATOM 565 N N . PHE A 1 72 ? -7.550 2.920 17.619 1.00 91.88 72 PHE A N 1
ATOM 566 C CA . PHE A 1 72 ? -6.397 3.056 18.499 1.00 91.88 72 PHE A CA 1
ATOM 567 C C . PHE A 1 72 ? -6.726 4.018 19.640 1.00 91.88 72 PHE A C 1
ATOM 569 O O . PHE A 1 72 ? -7.356 5.048 19.396 1.00 91.88 72 PHE A O 1
ATOM 576 N N . PRO A 1 73 ? -6.338 3.692 20.886 1.00 91.06 73 PRO A N 1
ATOM 577 C CA . PRO A 1 73 ? -6.655 4.534 22.034 1.00 91.06 73 PRO A CA 1
ATOM 578 C C . PRO A 1 73 ? -5.797 5.805 22.075 1.00 91.06 73 PRO A C 1
ATOM 580 O O . PRO A 1 73 ? -6.135 6.741 22.796 1.00 91.06 73 PRO A O 1
ATOM 583 N N . SER A 1 74 ? -4.711 5.860 21.297 1.00 95.69 74 SER A N 1
ATOM 584 C CA . SER A 1 74 ? -3.852 7.031 21.175 1.00 95.69 74 SER A CA 1
ATOM 585 C C . SER A 1 74 ? -3.216 7.147 19.783 1.00 95.69 74 SER A C 1
ATOM 587 O O . SER A 1 74 ? -3.145 6.178 19.022 1.00 95.69 74 SER A O 1
ATOM 589 N N . PHE A 1 75 ? -2.724 8.345 19.455 1.00 95.25 75 PHE A N 1
ATOM 590 C CA . PHE A 1 75 ? -1.960 8.585 18.230 1.00 95.25 75 PHE A CA 1
ATOM 591 C C . PHE A 1 75 ? -0.639 7.784 18.182 1.00 95.25 75 PHE A C 1
ATOM 593 O O . PHE A 1 75 ? -0.377 7.165 17.152 1.00 95.25 75 PHE A O 1
ATOM 600 N N . PRO A 1 76 ? 0.159 7.683 19.268 1.00 97.56 76 PRO A N 1
ATOM 601 C CA . PRO A 1 76 ? 1.312 6.780 19.302 1.00 97.56 76 PRO A CA 1
ATOM 602 C C . PRO A 1 76 ? 0.982 5.318 18.975 1.00 97.56 76 PRO A C 1
ATOM 604 O O . PRO A 1 76 ? 1.730 4.684 18.232 1.00 97.56 76 PRO A O 1
ATOM 607 N N . ASP A 1 77 ? -0.144 4.791 19.467 1.00 96.00 77 ASP A N 1
ATOM 608 C CA . ASP A 1 77 ? -0.553 3.409 19.175 1.00 96.00 77 ASP A CA 1
ATOM 609 C C . ASP A 1 77 ? -0.901 3.208 17.696 1.00 96.00 77 ASP A C 1
ATOM 611 O O . ASP A 1 77 ? -0.581 2.166 17.122 1.00 96.00 77 ASP A O 1
ATOM 615 N N . LEU A 1 78 ? -1.524 4.211 17.067 1.00 94.81 78 LEU A N 1
ATOM 616 C CA . LEU A 1 78 ? -1.787 4.212 15.627 1.00 94.81 78 LEU A CA 1
ATOM 617 C C . LEU A 1 78 ? -0.476 4.168 14.831 1.00 94.81 78 LEU A C 1
ATOM 619 O O . LEU A 1 78 ? -0.325 3.331 13.941 1.00 94.81 78 LEU A O 1
ATOM 623 N N . ILE A 1 79 ? 0.487 5.030 15.171 1.00 96.19 79 ILE A N 1
ATOM 624 C CA . ILE A 1 79 ? 1.795 5.070 14.502 1.00 96.19 79 ILE A CA 1
ATOM 625 C C . ILE A 1 79 ? 2.538 3.743 14.671 1.00 96.19 79 ILE A C 1
ATOM 627 O O . ILE A 1 79 ? 3.088 3.217 13.700 1.00 96.19 79 ILE A O 1
ATOM 631 N N . ALA A 1 80 ? 2.528 3.172 15.877 1.00 97.00 80 ALA A N 1
ATOM 632 C CA . ALA A 1 80 ? 3.155 1.884 16.146 1.00 97.00 80 ALA A CA 1
ATOM 633 C C . ALA A 1 80 ? 2.534 0.763 15.300 1.00 97.00 80 ALA A C 1
ATOM 635 O O . ALA A 1 80 ? 3.260 -0.049 14.723 1.00 97.00 80 ALA A O 1
ATOM 636 N N . ALA A 1 81 ? 1.205 0.746 15.171 1.00 95.94 81 ALA A N 1
ATOM 637 C CA . ALA A 1 81 ? 0.511 -0.230 14.344 1.00 95.94 81 ALA A CA 1
ATOM 638 C C . ALA A 1 81 ? 0.854 -0.081 12.857 1.00 95.94 81 ALA A C 1
ATOM 640 O O . ALA A 1 81 ? 1.260 -1.065 12.247 1.00 95.94 81 ALA A O 1
ATOM 641 N N . ILE A 1 82 ? 0.788 1.134 12.300 1.00 95.31 82 ILE A N 1
ATOM 642 C CA . ILE A 1 82 ? 1.150 1.397 10.894 1.00 95.31 82 ILE A CA 1
ATOM 643 C C . ILE A 1 82 ? 2.602 0.986 10.622 1.00 95.31 82 ILE A C 1
ATOM 645 O O . ILE A 1 82 ? 2.889 0.319 9.630 1.00 95.31 82 ILE A O 1
ATOM 649 N N . THR A 1 83 ? 3.520 1.334 11.525 1.00 96.75 83 THR A N 1
ATOM 650 C CA . THR A 1 83 ? 4.945 0.994 11.389 1.00 96.75 83 THR A CA 1
ATOM 651 C C . THR A 1 83 ? 5.151 -0.521 11.364 1.00 96.75 83 THR A C 1
ATOM 653 O O . THR A 1 83 ? 5.896 -1.040 10.530 1.00 96.75 83 THR A O 1
ATOM 656 N N . ASN A 1 84 ? 4.465 -1.246 12.249 1.00 97.12 84 ASN A N 1
ATOM 657 C CA . ASN A 1 84 ? 4.509 -2.703 12.285 1.00 97.12 84 ASN A CA 1
ATOM 658 C C . ASN A 1 84 ? 3.864 -3.331 11.038 1.00 97.12 84 ASN A C 1
ATOM 660 O O . ASN A 1 84 ? 4.397 -4.300 10.500 1.00 97.12 84 ASN A O 1
ATOM 664 N N . ASP A 1 85 ? 2.755 -2.774 10.549 1.00 97.06 85 ASP A N 1
ATOM 665 C CA . ASP A 1 85 ? 2.084 -3.239 9.333 1.00 97.06 85 ASP A CA 1
ATOM 666 C C . ASP A 1 85 ? 3.017 -3.109 8.116 1.00 97.06 85 ASP A C 1
ATOM 668 O O . ASP A 1 85 ? 3.201 -4.077 7.376 1.00 97.06 85 ASP A O 1
ATOM 672 N N . VAL A 1 86 ? 3.699 -1.967 7.964 1.00 97.00 86 VAL A N 1
ATOM 673 C CA . VAL A 1 86 ? 4.702 -1.739 6.906 1.00 97.00 86 VAL A CA 1
ATOM 674 C C . VAL A 1 86 ? 5.880 -2.709 7.029 1.00 97.00 86 VAL A C 1
ATOM 676 O O . VAL A 1 86 ? 6.297 -3.302 6.032 1.00 97.00 86 VAL A O 1
ATOM 679 N N . ALA A 1 87 ? 6.413 -2.910 8.237 1.00 97.12 87 ALA A N 1
ATOM 680 C CA . ALA A 1 87 ? 7.529 -3.828 8.462 1.00 97.12 87 ALA A CA 1
ATOM 681 C C . ALA A 1 87 ? 7.161 -5.282 8.116 1.00 97.12 87 ALA A C 1
ATOM 683 O O . ALA A 1 87 ? 7.934 -5.983 7.455 1.00 97.12 87 ALA A O 1
ATOM 684 N N . ASN A 1 88 ? 5.966 -5.725 8.512 1.00 97.12 88 ASN A N 1
ATOM 685 C CA . ASN A 1 88 ? 5.465 -7.057 8.185 1.00 97.12 88 ASN A CA 1
ATOM 686 C C . ASN A 1 88 ? 5.220 -7.210 6.684 1.00 97.12 88 ASN A C 1
ATOM 688 O O . ASN A 1 88 ? 5.654 -8.207 6.108 1.00 97.12 88 ASN A O 1
ATOM 692 N N . ALA A 1 89 ? 4.591 -6.224 6.041 1.00 97.19 89 ALA A N 1
ATOM 693 C CA . ALA A 1 89 ? 4.347 -6.244 4.602 1.00 97.19 89 ALA A CA 1
ATOM 694 C C . ALA A 1 89 ? 5.653 -6.370 3.811 1.00 97.19 89 ALA A C 1
ATOM 696 O O . ALA A 1 89 ? 5.755 -7.259 2.967 1.00 97.19 89 ALA A O 1
ATOM 697 N N . LYS A 1 90 ? 6.680 -5.568 4.136 1.00 96.25 90 LYS A N 1
ATOM 698 C CA . LYS A 1 90 ? 8.015 -5.685 3.524 1.00 96.25 90 LYS A CA 1
ATOM 699 C C . LYS A 1 90 ? 8.549 -7.110 3.620 1.00 96.25 90 LYS A C 1
ATOM 701 O O . LYS A 1 90 ? 8.846 -7.726 2.602 1.00 96.25 90 LYS A O 1
ATOM 706 N N . LYS A 1 91 ? 8.594 -7.645 4.843 1.00 96.56 91 LYS A N 1
ATOM 707 C CA . LYS A 1 91 ? 9.126 -8.981 5.122 1.00 96.56 91 LYS A CA 1
ATOM 708 C C . LYS A 1 91 ? 8.374 -10.078 4.366 1.00 96.56 91 LYS A C 1
ATOM 710 O O . LYS A 1 91 ? 9.007 -10.966 3.803 1.00 96.56 91 LYS A O 1
ATOM 715 N N . PHE A 1 92 ? 7.042 -10.055 4.382 1.00 97.00 92 PHE A N 1
ATOM 716 C CA . PHE A 1 92 ? 6.249 -11.098 3.737 1.00 97.00 92 PHE A CA 1
ATOM 717 C C . PHE A 1 92 ? 6.313 -11.006 2.218 1.00 97.00 92 PHE A C 1
ATOM 719 O O . PHE A 1 92 ? 6.477 -12.044 1.587 1.00 97.00 92 PHE A O 1
ATOM 726 N N . LEU A 1 93 ? 6.262 -9.806 1.636 1.00 96.88 93 LEU A N 1
ATOM 727 C CA . LEU A 1 93 ? 6.334 -9.610 0.183 1.00 96.88 93 LEU A CA 1
ATOM 728 C C . LEU A 1 93 ? 7.693 -10.014 -0.414 1.00 96.88 93 LEU A C 1
ATOM 730 O O . LEU A 1 93 ? 7.757 -10.313 -1.601 1.00 96.88 93 LEU A O 1
ATOM 734 N N . ASP A 1 94 ? 8.754 -10.100 0.394 1.00 96.31 94 ASP A N 1
ATOM 735 C CA . ASP A 1 94 ? 10.044 -10.676 -0.020 1.00 96.31 94 ASP A CA 1
ATOM 736 C C . ASP A 1 94 ? 10.092 -12.212 0.076 1.00 96.31 94 ASP A C 1
ATOM 738 O O . ASP A 1 94 ? 10.996 -12.854 -0.462 1.00 96.31 94 ASP A O 1
ATOM 742 N N . SER A 1 95 ? 9.113 -12.829 0.739 1.00 97.06 95 SER A N 1
ATOM 743 C CA . SER A 1 95 ? 9.043 -14.277 0.948 1.00 97.06 95 SER A CA 1
ATOM 744 C C . SER A 1 95 ? 8.134 -14.978 -0.064 1.00 97.06 95 SER A C 1
ATOM 746 O O . SER A 1 95 ? 7.135 -14.427 -0.517 1.00 97.06 95 SER A O 1
ATOM 748 N N . VAL A 1 96 ? 8.450 -16.230 -0.401 1.00 95.44 96 VAL A N 1
ATOM 749 C CA . VAL A 1 96 ? 7.555 -17.102 -1.182 1.00 95.44 96 VAL A CA 1
ATOM 750 C C . VAL A 1 96 ? 6.350 -17.502 -0.306 1.00 95.44 96 VAL A C 1
ATOM 752 O O . VAL A 1 96 ? 6.553 -17.846 0.860 1.00 95.44 96 VAL A O 1
ATOM 755 N N . PRO A 1 97 ? 5.108 -17.500 -0.831 1.00 94.81 97 PRO A N 1
ATOM 756 C CA . PRO A 1 97 ? 4.747 -17.291 -2.238 1.00 94.81 97 PRO A CA 1
ATOM 757 C C . PRO A 1 97 ? 4.561 -15.826 -2.651 1.00 94.81 97 PRO A C 1
ATOM 759 O O . PRO A 1 97 ? 4.435 -15.556 -3.841 1.00 94.81 97 PRO A O 1
ATOM 762 N N . TYR A 1 98 ? 4.547 -14.884 -1.710 1.00 96.38 98 TYR A N 1
ATOM 763 C CA . TYR A 1 98 ? 4.152 -13.500 -1.972 1.00 96.38 98 TYR A CA 1
ATOM 764 C C . TYR A 1 98 ? 5.082 -12.749 -2.935 1.00 96.38 98 TYR A C 1
ATOM 766 O O . TYR A 1 98 ? 4.618 -11.919 -3.714 1.00 96.38 98 TYR A O 1
ATOM 774 N N . SER A 1 99 ? 6.372 -13.078 -2.950 1.00 95.94 99 SER A N 1
ATOM 775 C CA . SER A 1 99 ? 7.334 -12.484 -3.884 1.00 95.94 99 SER A CA 1
ATOM 776 C C . SER A 1 99 ? 7.068 -12.827 -5.354 1.00 95.94 99 SER A C 1
ATOM 778 O O . SER A 1 99 ? 7.645 -12.195 -6.235 1.00 95.94 99 SER A O 1
ATOM 780 N N . 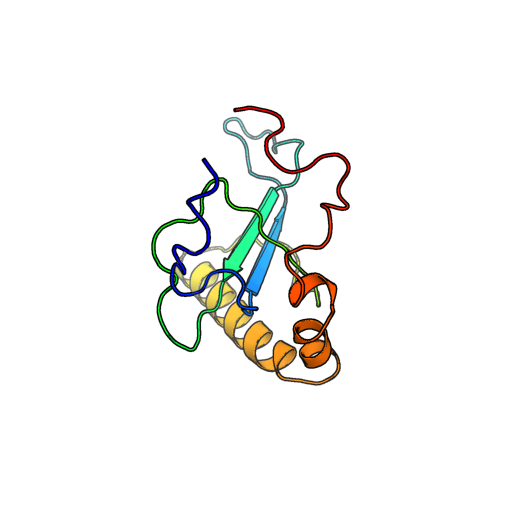ASN A 1 100 ? 6.186 -13.790 -5.647 1.00 96.12 100 ASN A N 1
ATOM 781 C CA . ASN A 1 100 ? 5.773 -14.086 -7.018 1.00 96.12 100 ASN A CA 1
ATOM 782 C C . ASN A 1 100 ? 4.762 -13.073 -7.566 1.00 96.12 100 ASN A C 1
ATOM 784 O O . ASN A 1 100 ? 4.751 -12.863 -8.773 1.00 96.12 100 ASN A O 1
ATOM 788 N N . PHE A 1 101 ? 3.965 -12.411 -6.715 1.00 95.31 101 PHE A N 1
ATOM 789 C CA . PHE A 1 101 ? 2.976 -11.430 -7.181 1.00 95.31 101 PHE A CA 1
ATOM 790 C C . PHE A 1 101 ? 3.627 -10.258 -7.908 1.00 95.31 101 PHE A C 1
ATOM 792 O O . PHE A 1 101 ? 3.060 -9.749 -8.863 1.00 95.31 101 PHE A O 1
ATOM 799 N N . SER A 1 102 ? 4.840 -9.855 -7.513 1.00 93.81 102 SER A N 1
ATOM 800 C CA . SER A 1 102 ? 5.543 -8.770 -8.202 1.00 93.81 102 SER A CA 1
ATOM 801 C C . SER A 1 102 ? 5.895 -9.109 -9.647 1.00 93.81 102 SER A C 1
ATOM 803 O O . SER A 1 102 ? 6.176 -8.195 -10.406 1.00 93.81 102 SER A O 1
ATOM 805 N N . LYS A 1 103 ? 5.880 -10.389 -10.033 1.00 93.94 103 LYS A N 1
ATOM 806 C CA . LYS A 1 103 ? 6.167 -10.876 -11.389 1.00 93.94 103 LYS A CA 1
ATOM 807 C C . LYS A 1 103 ? 4.901 -11.203 -12.178 1.00 93.94 103 LYS A C 1
ATOM 809 O O . LYS A 1 103 ? 5.021 -11.678 -13.299 1.00 93.94 103 LYS A O 1
ATOM 814 N N . ASP A 1 104 ? 3.729 -11.028 -11.575 1.00 92.31 104 ASP A N 1
ATOM 815 C CA . ASP A 1 104 ? 2.457 -11.294 -12.232 1.00 92.31 104 ASP A CA 1
ATOM 816 C C . ASP A 1 104 ? 2.272 -10.343 -13.422 1.00 92.31 104 ASP A C 1
ATOM 818 O O . ASP A 1 104 ? 2.562 -9.144 -13.317 1.00 92.31 104 ASP A O 1
ATOM 822 N N . ASP A 1 105 ? 1.797 -10.881 -14.545 1.00 90.75 105 ASP A N 1
ATOM 823 C CA . ASP A 1 105 ? 1.614 -10.123 -15.784 1.00 90.75 105 ASP A CA 1
ATOM 824 C C . ASP A 1 105 ? 0.682 -8.919 -15.578 1.00 90.75 105 ASP A C 1
ATOM 826 O O . ASP A 1 105 ? 0.948 -7.851 -16.134 1.00 90.75 105 ASP A O 1
ATOM 830 N N . PHE A 1 106 ? -0.315 -9.031 -14.687 1.00 89.88 106 PHE A N 1
ATOM 831 C CA . PHE A 1 106 ? -1.223 -7.935 -14.334 1.00 89.88 106 PHE A CA 1
ATOM 832 C C . PHE A 1 106 ? -0.482 -6.692 -13.817 1.00 89.88 106 PHE A C 1
ATOM 834 O O . PHE A 1 106 ? -0.912 -5.563 -14.058 1.00 89.88 106 PHE A O 1
ATOM 841 N N . LEU A 1 107 ? 0.624 -6.874 -13.087 1.00 90.25 107 LEU A N 1
ATOM 842 C CA . LEU A 1 107 ? 1.413 -5.769 -12.531 1.00 90.25 107 LEU A CA 1
ATOM 843 C C . LEU A 1 107 ? 2.564 -5.338 -13.444 1.00 90.25 107 LEU A C 1
ATOM 845 O O . LEU A 1 107 ? 2.963 -4.175 -13.398 1.00 90.25 107 LEU A O 1
ATOM 849 N N . GLN A 1 108 ? 3.102 -6.257 -14.247 1.00 88.94 108 GLN A N 1
ATOM 850 C CA . GLN A 1 108 ? 4.254 -6.000 -15.115 1.00 88.94 108 GLN A CA 1
ATOM 851 C C . GLN A 1 108 ? 3.871 -5.371 -16.461 1.00 88.94 108 GLN A C 1
ATOM 853 O O . GLN A 1 108 ? 4.661 -4.605 -17.010 1.00 88.94 108 GLN A O 1
ATOM 858 N N . ASN A 1 109 ? 2.672 -5.648 -16.985 1.00 85.19 109 ASN A N 1
ATOM 859 C CA . ASN A 1 109 ? 2.223 -5.145 -18.284 1.00 85.19 109 ASN A CA 1
ATOM 860 C C . ASN A 1 109 ? 1.124 -4.084 -18.128 1.00 85.19 109 ASN A C 1
ATOM 862 O O . ASN A 1 109 ? -0.069 -4.398 -18.121 1.00 85.19 109 ASN A O 1
ATOM 866 N N . PRO A 1 110 ? 1.483 -2.787 -18.062 1.00 71.19 110 PRO A N 1
ATOM 867 C CA . PRO A 1 110 ? 0.512 -1.736 -17.807 1.00 71.19 110 PRO A CA 1
ATOM 868 C C . PRO A 1 110 ? -0.421 -1.434 -18.990 1.00 71.19 110 PRO A C 1
ATOM 870 O O . PRO A 1 110 ? -1.322 -0.605 -18.858 1.00 71.19 110 PRO A O 1
ATOM 873 N N . THR A 1 111 ? -0.220 -2.089 -20.132 1.00 70.44 111 THR A N 1
ATOM 874 C CA . THR A 1 111 ? -1.027 -1.957 -21.350 1.00 70.44 111 THR A CA 1
ATOM 875 C C . THR A 1 111 ? -2.260 -2.856 -21.361 1.00 70.44 111 THR A C 1
ATOM 877 O O . THR A 1 111 ? -3.102 -2.698 -22.245 1.00 70.44 111 THR A O 1
ATOM 880 N N . GLU A 1 112 ? -2.406 -3.778 -20.402 1.00 62.16 112 GLU A N 1
ATOM 881 C CA . GLU A 1 112 ? -3.613 -4.599 -20.323 1.00 62.16 112 GLU A CA 1
ATOM 882 C C . GLU A 1 112 ? -4.843 -3.731 -20.052 1.00 62.16 112 GLU A C 1
ATOM 884 O O . GLU A 1 112 ? -4.862 -2.902 -19.137 1.00 62.16 112 GLU A O 1
ATOM 889 N N . GLN A 1 113 ? -5.868 -3.915 -20.882 1.00 66.19 113 GLN A N 1
ATOM 890 C CA . GLN A 1 113 ? -7.109 -3.155 -20.841 1.00 66.19 113 GLN A CA 1
ATOM 891 C C . GLN A 1 113 ? -7.739 -3.251 -19.444 1.00 66.19 113 GLN A C 1
ATOM 893 O O . GLN A 1 113 ? -7.758 -4.323 -18.842 1.00 66.19 113 GLN A O 1
ATOM 898 N N . TRP A 1 114 ? -8.236 -2.128 -18.918 1.00 64.88 114 TRP A N 1
ATOM 899 C CA . TRP A 1 114 ? -8.929 -2.089 -17.630 1.00 64.88 114 TRP A CA 1
ATOM 900 C C . TRP A 1 114 ? -10.012 -3.179 -17.563 1.00 64.88 114 TRP A C 1
ATOM 902 O O . TRP A 1 114 ? -10.918 -3.215 -18.392 1.00 64.88 114 TRP A O 1
ATOM 912 N N . VAL A 1 115 ? -9.902 -4.075 -16.579 1.00 64.00 115 VAL A N 1
ATOM 913 C CA . VAL A 1 115 ? -10.810 -5.223 -16.395 1.00 64.00 115 VAL A CA 1
ATOM 914 C C . VAL A 1 115 ? -11.963 -4.936 -15.424 1.00 64.00 115 VAL A C 1
ATOM 916 O O . VAL A 1 115 ? -12.775 -5.818 -15.148 1.00 64.00 115 VAL A O 1
ATOM 919 N N . GLY A 1 116 ? -12.049 -3.719 -14.877 1.00 58.16 116 GLY A N 1
ATOM 920 C CA . GLY A 1 116 ? -13.118 -3.322 -13.963 1.00 58.16 116 GLY A CA 1
ATOM 921 C C . GLY A 1 116 ? -14.367 -2.826 -14.697 1.00 58.16 116 GLY A C 1
ATOM 922 O O . GLY A 1 116 ? -14.288 -2.196 -15.744 1.00 58.16 116 GLY A O 1
ATOM 923 N N . SER A 1 117 ? -15.546 -3.071 -14.128 1.00 51.66 117 SER A N 1
ATOM 924 C CA . SER A 1 117 ? -16.819 -2.565 -14.665 1.00 51.66 117 SER A CA 1
ATOM 925 C C . SER A 1 117 ? -17.273 -1.236 -14.049 1.00 51.66 117 SER A C 1
ATOM 927 O O . SER A 1 117 ? -18.259 -0.675 -14.511 1.00 51.66 117 SER A O 1
ATOM 929 N N . SER A 1 118 ? -16.637 -0.785 -12.960 1.00 48.38 118 SER A N 1
ATOM 930 C CA . SER A 1 118 ? -17.133 0.327 -12.130 1.00 48.38 118 SER A CA 1
ATOM 931 C C . SER A 1 118 ? -16.059 0.876 -11.173 1.00 48.38 118 SER A C 1
ATOM 933 O O . SER A 1 118 ? -16.177 0.744 -9.953 1.00 48.38 118 SER A O 1
ATOM 935 N N . GLY A 1 119 ? -14.972 1.421 -11.712 1.00 51.88 119 GLY A N 1
ATOM 936 C CA . GLY A 1 119 ? -13.902 2.045 -10.929 1.00 51.88 119 GLY A CA 1
ATOM 937 C C . GLY A 1 119 ? -12.967 2.843 -11.835 1.00 51.88 119 GLY A C 1
ATOM 938 O O . GLY A 1 119 ? -12.703 2.417 -12.954 1.00 51.88 119 GLY A O 1
ATOM 939 N N . GLY A 1 120 ? -12.497 3.990 -11.349 1.00 49.66 120 GLY A N 1
ATOM 940 C CA . GLY A 1 120 ? -12.002 5.078 -12.194 1.00 49.66 120 GLY A CA 1
ATOM 941 C C . GLY A 1 120 ? -13.134 6.076 -12.4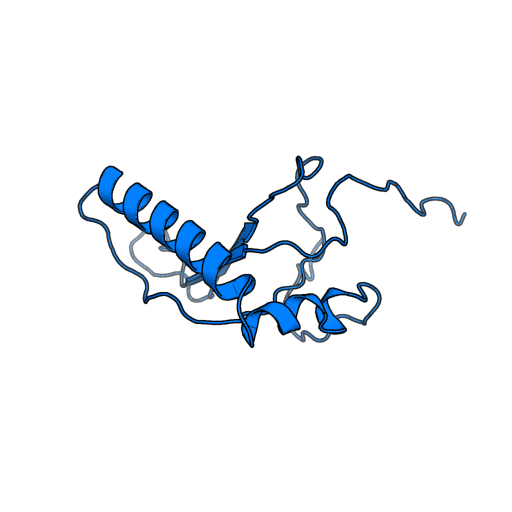21 1.00 49.66 120 GLY A C 1
ATOM 942 O O . GLY A 1 120 ? -14.265 5.665 -12.659 1.00 49.66 120 GLY A O 1
ATOM 943 N N . ASP A 1 121 ? -12.864 7.367 -12.242 1.00 48.94 121 ASP A N 1
ATOM 944 C CA . ASP A 1 121 ? -13.868 8.406 -12.453 1.00 48.94 121 ASP A CA 1
ATOM 945 C C . ASP A 1 121 ? -14.381 8.333 -13.897 1.00 48.94 121 ASP A C 1
ATOM 947 O O . ASP A 1 121 ? -13.724 8.792 -14.831 1.00 48.94 121 ASP A O 1
ATOM 951 N N . ASP A 1 122 ? -15.592 7.809 -14.078 1.00 44.66 122 ASP A N 1
ATOM 952 C CA . ASP A 1 122 ? -16.414 8.017 -15.274 1.00 44.66 122 ASP A CA 1
ATOM 953 C C . ASP A 1 122 ? -16.924 9.479 -15.299 1.00 44.66 122 ASP A C 1
ATOM 955 O O . ASP A 1 122 ? -18.121 9.744 -15.442 1.00 44.66 122 ASP A O 1
ATOM 959 N N . GLY A 1 123 ? -16.034 10.455 -15.090 1.00 45.62 123 GLY A N 1
ATOM 960 C CA . GLY A 1 123 ? -16.422 11.850 -14.922 1.00 45.62 123 GLY A CA 1
ATOM 961 C C . GLY A 1 123 ? -15.282 12.842 -14.702 1.00 45.62 123 GLY A C 1
ATOM 962 O O . GLY A 1 123 ? -15.154 13.370 -13.602 1.00 45.62 123 GLY A O 1
ATOM 963 N N . ALA A 1 124 ? -14.548 13.169 -15.770 1.00 33.84 124 ALA A N 1
ATOM 964 C CA . ALA A 1 12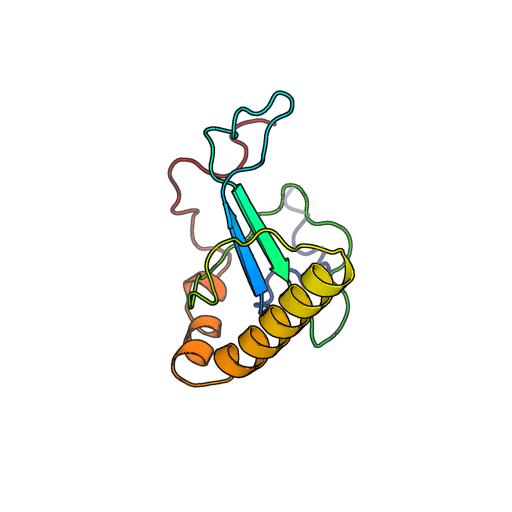4 ? -14.086 14.530 -16.083 1.00 33.84 124 ALA A CA 1
ATOM 965 C C . ALA A 1 124 ? -13.692 14.639 -17.564 1.00 33.84 124 ALA A C 1
ATOM 967 O O . ALA A 1 124 ? -12.858 13.825 -18.015 1.00 33.84 124 ALA A O 1
#

pLDDT: mean 82.16, std 17.54, range [33.84, 97.56]

InterPro domains:
  IPR015865 Riboflavin kinase domain, bacterial/eukaryotic [PF01687] (14-93)
  IPR015865 Riboflavin kinase domain, bacterial/eukaryotic [SM00904] (5-94)
  IPR023465 Riboflavin kinase domain superfamily [G3DSA:2.40.30.30] (2-118)
  IPR023465 Riboflavin kinase domain superfamily [SSF82114] (13-108)
  IPR023468 Riboflavin kinase [PTHR22749] (14-111)